Protein AF-A0A2X2XQV3-F1 (afdb_monomer_lite)

InterPro domains:
  IPR018385 C4-dicarboxylate anaerobic carrier-like [PF03606] (1-112)

Sequence (114 aa):
MVRLGYDSITTVLVTYIATQIGFASSWMNPFCVVVAQGIAGVPVLSGSSLRIVVWFVSTLIGLLFTLTYAARVKKNPHLSRVHESDRYFREKQDEIAQRPFTAGDWLVLIVLTG

Foldseek 3Di:
DLVVQFFVVLVCLVVVLCVVLCVVLPLQPCPPQVVVCVVVVHDRSVVSVVSVVSSVVSVVVSVVVSVVNRVVCSVPVVVDPCSVVSVVVVVCVVVVPDDPDDVVNVVVVVVVPD

Organism: Citrobacter koseri (NCBI:txid545)

pLDDT: mean 85.96, std 8.27, range [61.5, 96.69]

Radius of gyration: 21.37 Å; chains: 1; bounding box: 48×17×59 Å

Structure (mmCIF, N/CA/C/O backbone):
data_AF-A0A2X2XQV3-F1
#
_entry.id   AF-A0A2X2XQV3-F1
#
loop_
_atom_site.group_PDB
_atom_site.id
_atom_site.type_symbol
_atom_site.label_atom_id
_atom_site.label_alt_id
_atom_site.label_comp_id
_atom_site.label_asym_id
_atom_site.label_entity_id
_atom_site.label_seq_id
_atom_site.pdbx_PDB_ins_code
_atom_site.Cartn_x
_atom_site.Cartn_y
_atom_site.Cartn_z
_atom_site.occupancy
_atom_site.B_iso_or_equiv
_atom_site.auth_seq_id
_atom_site.auth_comp_id
_atom_site.auth_asym_id
_atom_site.auth_atom_id
_atom_site.pdbx_PDB_model_num
ATOM 1 N N . MET A 1 1 ? 3.718 0.224 -14.206 1.00 73.31 1 MET A N 1
ATOM 2 C CA . MET A 1 1 ? 4.934 0.814 -13.596 1.00 73.31 1 MET A CA 1
ATOM 3 C C . MET A 1 1 ? 6.128 0.793 -14.541 1.00 73.31 1 MET A C 1
ATOM 5 O O . MET A 1 1 ? 6.772 1.825 -14.664 1.00 73.31 1 MET A O 1
ATOM 9 N N . VAL A 1 2 ? 6.374 -0.314 -15.258 1.00 75.44 2 VAL A N 1
ATOM 10 C CA . VAL A 1 2 ? 7.483 -0.442 -16.229 1.00 75.44 2 VAL A CA 1
ATOM 11 C C . VAL A 1 2 ? 7.499 0.676 -17.287 1.00 75.44 2 V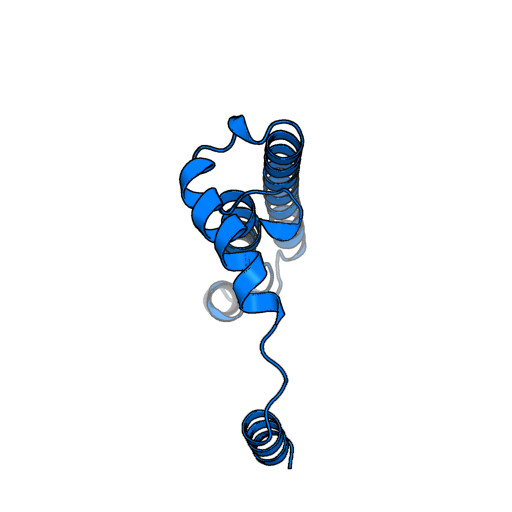AL A C 1
ATOM 13 O O . VAL A 1 2 ? 8.529 1.316 -17.484 1.00 75.44 2 VAL A O 1
ATOM 16 N N . ARG A 1 3 ? 6.328 1.033 -17.843 1.00 73.00 3 ARG A N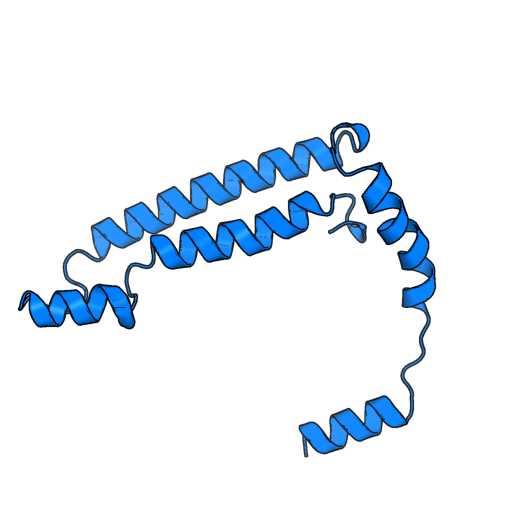 1
ATOM 17 C CA . ARG A 1 3 ? 6.126 2.200 -18.735 1.00 73.00 3 ARG A CA 1
ATOM 18 C C . ARG A 1 3 ? 6.584 3.546 -18.166 1.00 73.00 3 ARG A C 1
ATOM 20 O O . ARG A 1 3 ? 6.983 4.429 -18.911 1.00 73.00 3 ARG A O 1
ATOM 27 N N . LEU A 1 4 ? 6.484 3.719 -16.851 1.00 77.69 4 LEU A N 1
ATOM 28 C CA . LEU A 1 4 ? 6.790 4.973 -16.155 1.00 77.69 4 LEU A CA 1
ATOM 29 C C . LEU A 1 4 ? 8.270 5.056 -15.731 1.00 77.69 4 LEU A C 1
ATOM 31 O O . LEU A 1 4 ? 8.655 5.986 -15.022 1.00 77.69 4 LEU A O 1
ATOM 35 N N . GLY A 1 5 ? 9.092 4.079 -16.137 1.00 75.75 5 GLY A N 1
ATOM 36 C CA . GLY A 1 5 ? 10.509 3.990 -15.781 1.00 75.75 5 GLY A CA 1
ATOM 37 C C . GLY A 1 5 ? 10.786 3.332 -14.425 1.00 75.75 5 GLY A C 1
ATOM 38 O O . GLY A 1 5 ? 11.933 3.318 -13.988 1.00 75.75 5 GLY A O 1
ATOM 39 N N . TYR A 1 6 ? 9.763 2.784 -13.766 1.00 83.25 6 TYR A N 1
ATOM 40 C CA . TYR A 1 6 ? 9.912 1.964 -12.557 1.00 83.25 6 TYR A CA 1
ATOM 41 C C . TYR A 1 6 ? 10.041 0.479 -12.923 1.00 83.25 6 TYR A C 1
ATOM 43 O O . TYR A 1 6 ? 9.927 0.117 -14.091 1.00 83.25 6 TYR A O 1
ATOM 51 N N . ASP A 1 7 ? 10.270 -0.391 -11.945 1.00 86.31 7 ASP A N 1
ATOM 52 C CA . ASP A 1 7 ? 10.335 -1.840 -12.155 1.00 86.31 7 ASP A CA 1
ATOM 53 C C . ASP A 1 7 ? 9.047 -2.569 -11.735 1.00 86.31 7 ASP A C 1
ATOM 55 O O . ASP A 1 7 ? 8.129 -1.997 -11.129 1.00 86.31 7 ASP A O 1
ATOM 59 N N . SER A 1 8 ? 8.959 -3.856 -12.067 1.00 85.88 8 SER A N 1
ATOM 60 C CA . SER A 1 8 ? 7.838 -4.707 -11.657 1.00 85.88 8 SER A CA 1
ATOM 61 C C . SER A 1 8 ? 7.754 -4.856 -10.137 1.00 85.88 8 SER A C 1
ATOM 63 O O . SER A 1 8 ? 6.646 -4.889 -9.603 1.00 85.88 8 SER A O 1
ATOM 65 N N . ILE A 1 9 ? 8.888 -4.842 -9.421 1.00 87.62 9 ILE A N 1
ATOM 66 C CA . ILE A 1 9 ? 8.904 -4.865 -7.949 1.00 87.62 9 ILE A CA 1
ATOM 67 C C . ILE A 1 9 ? 8.162 -3.653 -7.388 1.00 87.62 9 ILE A C 1
ATOM 69 O O . ILE A 1 9 ? 7.325 -3.819 -6.508 1.00 87.62 9 ILE A O 1
ATOM 73 N N . THR A 1 10 ? 8.381 -2.452 -7.928 1.00 89.62 10 THR A N 1
ATOM 74 C CA . THR A 1 10 ? 7.638 -1.251 -7.519 1.00 89.62 10 THR A CA 1
ATOM 75 C C . THR A 1 10 ? 6.126 -1.446 -7.675 1.00 89.62 10 THR A C 1
ATOM 77 O O . THR A 1 10 ? 5.364 -1.010 -6.815 1.00 89.62 10 THR A O 1
ATOM 80 N N . THR A 1 11 ? 5.676 -2.148 -8.723 1.00 88.56 11 THR A N 1
ATOM 81 C CA . THR A 1 11 ? 4.249 -2.500 -8.892 1.00 88.56 11 THR A CA 1
ATOM 82 C C . THR A 1 11 ? 3.747 -3.337 -7.727 1.00 88.56 11 THR A C 1
ATOM 84 O O . THR A 1 11 ? 2.745 -2.984 -7.111 1.00 88.56 11 THR A O 1
ATOM 87 N N . VAL A 1 12 ? 4.469 -4.414 -7.412 1.00 90.50 12 VAL A N 1
ATOM 88 C CA . VAL A 1 12 ? 4.109 -5.336 -6.331 1.00 90.50 12 VAL A CA 1
ATOM 89 C C . VAL A 1 12 ? 4.136 -4.623 -4.986 1.00 90.50 12 VAL A C 1
ATOM 91 O O . VAL A 1 12 ? 3.218 -4.801 -4.196 1.00 90.50 12 VAL A O 1
ATOM 94 N N . LEU A 1 13 ? 5.140 -3.783 -4.727 1.00 91.25 13 LEU A N 1
ATOM 95 C CA . LEU A 1 13 ? 5.232 -3.015 -3.488 1.00 91.25 13 LEU A CA 1
ATOM 96 C C . LEU A 1 13 ? 4.007 -2.118 -3.310 1.00 91.25 13 LEU A C 1
ATOM 98 O O . LEU A 1 13 ? 3.374 -2.176 -2.262 1.00 91.25 13 LEU A O 1
ATOM 102 N N . VAL A 1 14 ? 3.618 -1.359 -4.338 1.00 91.19 14 VAL A N 1
ATOM 103 C CA . VAL A 1 14 ? 2.461 -0.456 -4.255 1.00 91.19 14 VAL A CA 1
ATOM 104 C C . VAL A 1 14 ? 1.164 -1.214 -3.966 1.00 91.19 14 VAL A C 1
ATOM 106 O O . VAL A 1 14 ? 0.395 -0.779 -3.115 1.00 91.19 14 VAL A O 1
ATOM 109 N N . THR A 1 15 ? 0.910 -2.346 -4.625 1.00 92.38 15 THR A N 1
ATOM 110 C CA . THR A 1 15 ? -0.349 -3.087 -4.438 1.00 92.38 15 THR A CA 1
ATOM 111 C C . THR A 1 15 ? -0.345 -3.934 -3.167 1.00 92.38 15 THR A C 1
ATOM 113 O O . THR A 1 15 ? -1.316 -3.939 -2.410 1.00 92.38 15 THR A O 1
ATOM 116 N N . TYR A 1 16 ? 0.748 -4.653 -2.912 1.00 92.62 16 TYR A N 1
ATOM 117 C CA . TYR A 1 16 ? 0.838 -5.626 -1.828 1.00 92.62 16 TYR A CA 1
ATOM 118 C C . TYR A 1 16 ? 1.030 -4.948 -0.474 1.00 92.62 16 TYR A C 1
ATOM 120 O O . TYR A 1 16 ? 0.284 -5.245 0.454 1.00 92.62 16 TYR A O 1
ATOM 128 N N . ILE A 1 17 ? 1.961 -3.992 -0.350 1.00 92.69 17 ILE A N 1
ATOM 129 C CA . ILE A 1 17 ? 2.175 -3.286 0.924 1.00 92.69 17 ILE A CA 1
ATOM 130 C C . ILE A 1 17 ? 0.910 -2.530 1.324 1.00 92.69 17 ILE A C 1
ATOM 132 O O . ILE A 1 17 ? 0.501 -2.615 2.481 1.00 92.69 17 ILE A O 1
ATOM 136 N N . ALA A 1 18 ? 0.254 -1.850 0.378 1.00 91.25 18 ALA A N 1
ATOM 137 C CA . ALA A 1 18 ? -0.997 -1.150 0.655 1.00 91.25 18 ALA A CA 1
ATOM 138 C C . ALA A 1 18 ? -2.080 -2.103 1.183 1.00 91.25 18 ALA A C 1
ATOM 140 O O . ALA A 1 18 ? -2.713 -1.810 2.198 1.00 91.25 18 ALA A O 1
ATOM 141 N N . THR A 1 19 ? -2.248 -3.266 0.546 1.00 91.75 19 THR A N 1
ATOM 142 C CA . THR A 1 19 ? -3.246 -4.265 0.958 1.00 91.75 19 THR A CA 1
ATOM 143 C C . THR A 1 19 ? -2.931 -4.839 2.340 1.00 91.75 19 THR A C 1
ATOM 145 O O . THR A 1 19 ? -3.801 -4.865 3.209 1.00 91.75 19 THR A O 1
ATOM 148 N N . GLN A 1 20 ? -1.680 -5.242 2.579 1.00 93.56 20 GLN A N 1
ATOM 149 C CA . GLN A 1 20 ? -1.278 -5.861 3.843 1.00 93.56 20 GLN A CA 1
ATOM 150 C C . GLN A 1 20 ? -1.362 -4.882 5.017 1.00 93.56 20 GLN A C 1
ATOM 152 O O . GLN A 1 20 ? -1.894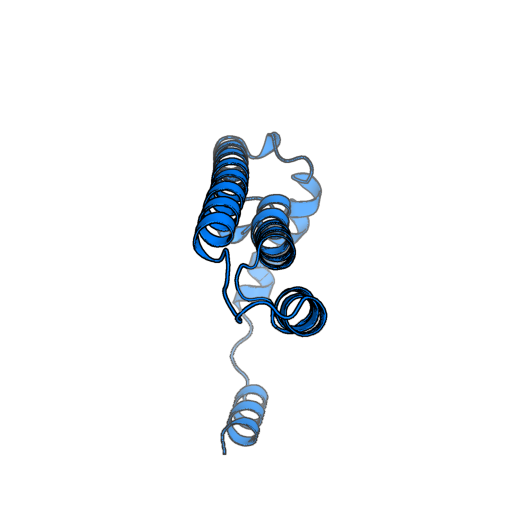 -5.232 6.070 1.00 93.56 20 GLN A O 1
ATOM 157 N N . ILE A 1 21 ? -0.883 -3.646 4.841 1.00 93.00 21 ILE A N 1
ATOM 158 C CA . ILE A 1 21 ? -0.973 -2.613 5.880 1.00 93.00 21 ILE A CA 1
ATOM 159 C C . ILE A 1 21 ? -2.433 -2.249 6.137 1.00 93.00 21 ILE A C 1
ATOM 161 O O . ILE A 1 21 ? -2.844 -2.177 7.297 1.00 93.00 21 ILE A O 1
ATOM 165 N N . GLY A 1 22 ? -3.226 -2.059 5.078 1.00 89.75 22 GLY A N 1
ATOM 166 C CA . GLY A 1 22 ? -4.647 -1.744 5.190 1.00 89.75 22 GLY A CA 1
ATOM 167 C C . GLY A 1 22 ? -5.412 -2.815 5.962 1.00 89.75 22 GLY A C 1
ATOM 168 O O . GLY A 1 22 ? -6.160 -2.489 6.879 1.00 89.75 22 GLY A O 1
ATOM 169 N N . PHE A 1 23 ? -5.172 -4.091 5.660 1.00 88.56 23 PHE A N 1
ATOM 170 C CA . PHE A 1 23 ? -5.814 -5.200 6.361 1.00 88.56 23 PHE A CA 1
ATOM 171 C C . PHE A 1 23 ? -5.373 -5.302 7.828 1.00 88.56 23 PHE A C 1
ATOM 173 O O . PHE A 1 23 ? -6.218 -5.419 8.716 1.00 88.56 23 PHE A O 1
ATOM 180 N N . ALA A 1 24 ? -4.065 -5.209 8.093 1.00 89.00 24 ALA A N 1
ATOM 181 C CA . ALA A 1 24 ? -3.505 -5.381 9.432 1.00 89.00 24 ALA A CA 1
ATOM 182 C C . ALA A 1 24 ? -3.848 -4.233 10.394 1.00 89.00 24 ALA A C 1
ATOM 184 O O . ALA A 1 24 ? -4.042 -4.463 11.585 1.00 89.00 24 ALA A O 1
ATOM 185 N N . SER A 1 25 ? -3.913 -2.998 9.892 1.00 89.88 25 SER A N 1
ATOM 186 C CA . SER A 1 25 ? -4.075 -1.799 10.726 1.00 89.88 25 SER A CA 1
ATOM 187 C C . SER A 1 25 ? -5.455 -1.142 10.628 1.00 89.88 25 SER A C 1
ATOM 189 O O . SER A 1 25 ? -5.673 -0.097 11.236 1.00 89.88 25 SER A O 1
ATOM 191 N N . SER A 1 26 ? -6.409 -1.739 9.902 1.00 87.00 26 SER A N 1
ATOM 192 C CA . SER A 1 26 ? -7.756 -1.176 9.744 1.00 87.00 26 SER A CA 1
ATOM 193 C C . SER A 1 26 ? -8.434 -0.912 11.093 1.00 87.00 26 SER A C 1
ATOM 195 O O . SER A 1 26 ? -8.726 -1.820 11.874 1.00 87.00 26 SER A O 1
ATOM 197 N N . TRP A 1 27 ? -8.732 0.363 11.347 1.00 85.69 27 TRP A N 1
ATOM 198 C CA . TRP A 1 27 ? -9.319 0.837 12.601 1.00 85.69 27 TRP A CA 1
ATOM 199 C C . TRP A 1 27 ? -10.817 0.526 12.742 1.00 85.69 27 TRP A C 1
ATOM 201 O O . TRP A 1 27 ? -11.349 0.583 13.852 1.00 85.69 27 TRP A O 1
ATOM 211 N N . MET A 1 28 ? -11.473 0.165 11.635 1.00 86.12 28 MET A N 1
ATOM 212 C CA . MET A 1 28 ? -12.915 -0.091 11.520 1.00 86.12 28 MET A CA 1
ATOM 213 C C . MET A 1 28 ? -13.223 -1.440 10.844 1.00 86.12 28 MET A C 1
ATOM 215 O O . MET A 1 28 ? -14.257 -1.598 10.207 1.00 86.12 28 MET A O 1
ATOM 219 N N . ASN A 1 29 ? -12.332 -2.428 10.975 1.00 89.50 29 ASN A N 1
ATOM 220 C CA . ASN A 1 29 ? -12.528 -3.763 10.405 1.00 89.50 29 ASN A CA 1
ATOM 221 C C . ASN A 1 29 ? -13.784 -4.453 11.000 1.00 89.50 29 ASN A C 1
ATOM 223 O O . ASN A 1 29 ? -13.763 -4.830 12.177 1.00 89.50 29 ASN A O 1
ATOM 227 N N . PRO A 1 30 ? -14.865 -4.668 10.222 1.00 86.06 30 PRO A N 1
ATOM 228 C CA . PRO A 1 30 ? -16.112 -5.213 10.755 1.00 86.06 30 PRO A CA 1
ATOM 229 C C . PRO A 1 30 ? -16.005 -6.698 11.116 1.00 86.06 30 PRO A C 1
ATOM 231 O O . PRO A 1 30 ? -16.760 -7.171 11.957 1.00 86.06 30 PRO A O 1
ATOM 234 N N . PHE A 1 31 ? -15.061 -7.427 10.518 1.00 87.56 31 PHE A N 1
ATOM 235 C CA . PHE A 1 31 ? -14.910 -8.869 10.701 1.00 87.56 31 PHE A CA 1
ATOM 236 C C . PHE A 1 31 ? -14.078 -9.210 11.932 1.00 87.56 31 PHE A C 1
ATOM 238 O O . PHE A 1 31 ? -14.428 -10.106 12.690 1.00 87.56 31 PHE A O 1
ATOM 245 N N . CYS A 1 32 ? -12.982 -8.482 12.141 1.00 86.19 32 CYS A N 1
ATOM 246 C CA . CYS A 1 32 ? -12.081 -8.749 13.257 1.00 86.19 32 CYS A CA 1
ATOM 247 C C . CYS A 1 32 ? -12.407 -7.858 14.458 1.00 86.19 32 CYS A C 1
ATOM 249 O O . CYS A 1 32 ? -12.599 -8.336 15.572 1.00 86.19 32 CYS A O 1
ATOM 251 N N . VAL A 1 33 ? -12.461 -6.543 14.237 1.00 88.69 33 VAL A N 1
ATOM 252 C CA . VAL A 1 33 ? -12.485 -5.556 15.321 1.00 88.69 33 VAL A CA 1
ATOM 253 C C . VAL A 1 33 ? -13.882 -5.415 15.910 1.00 88.69 33 VAL A C 1
ATOM 255 O O . VAL A 1 33 ? -14.029 -5.489 17.127 1.00 88.69 33 VAL A O 1
ATOM 258 N N . VAL A 1 34 ? -14.904 -5.236 15.072 1.00 89.00 34 VAL A N 1
ATOM 259 C CA . VAL A 1 34 ? -16.280 -5.033 15.557 1.00 89.00 34 VAL A CA 1
ATOM 260 C C . VAL A 1 34 ? -16.820 -6.297 16.231 1.00 89.00 34 VAL A C 1
ATOM 262 O O . VAL A 1 34 ? -17.422 -6.203 17.298 1.00 89.00 34 VAL A O 1
ATOM 265 N N . VAL A 1 35 ? -16.531 -7.483 15.681 1.00 91.56 35 VAL A N 1
ATOM 266 C CA . VAL A 1 35 ? -16.884 -8.768 16.312 1.00 91.56 35 VAL A CA 1
ATOM 267 C C . VAL A 1 35 ? -16.218 -8.912 17.684 1.00 91.56 35 VAL A C 1
ATOM 269 O O . VAL A 1 35 ? -16.898 -9.209 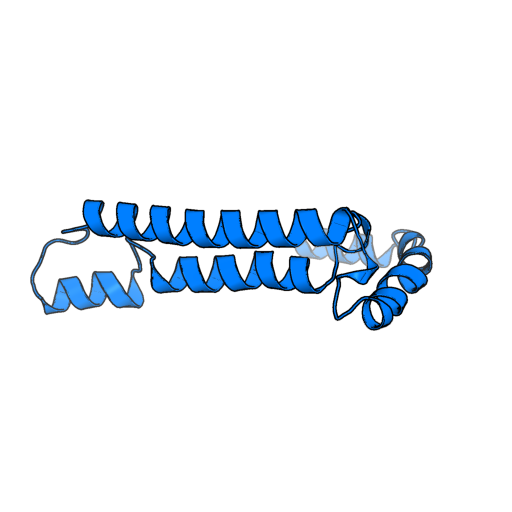18.664 1.00 91.56 35 VAL A O 1
ATOM 272 N N . ALA A 1 36 ? -14.914 -8.634 17.791 1.00 90.44 36 ALA A N 1
ATOM 273 C CA . ALA A 1 36 ? -14.206 -8.687 19.070 1.00 90.44 36 ALA A CA 1
ATOM 274 C C . ALA A 1 36 ? -14.747 -7.667 20.089 1.00 90.44 36 ALA A C 1
ATOM 276 O O . ALA A 1 36 ? -14.841 -7.981 21.272 1.00 90.44 36 ALA A O 1
ATOM 277 N N . GLN A 1 37 ? -15.140 -6.466 19.646 1.00 90.88 37 GLN A N 1
ATOM 278 C CA . GLN A 1 37 ? -15.775 -5.459 20.506 1.00 90.88 37 GLN A CA 1
ATOM 279 C C . GLN A 1 37 ? -17.138 -5.929 21.029 1.00 90.88 37 GLN A C 1
ATOM 281 O O . GLN A 1 37 ? -17.421 -5.744 22.211 1.00 90.88 37 GLN A O 1
ATOM 286 N N . GLY A 1 38 ? -17.929 -6.594 20.180 1.00 89.94 38 GLY A N 1
ATOM 287 C CA . GLY A 1 38 ? -19.188 -7.225 20.578 1.00 89.94 38 GLY A CA 1
ATOM 288 C C . GLY A 1 38 ? -18.995 -8.306 21.644 1.00 89.94 38 GLY A C 1
ATOM 289 O O . GLY A 1 38 ? -19.735 -8.331 22.621 1.00 89.94 38 GLY A O 1
ATOM 290 N N . ILE A 1 39 ? -17.958 -9.141 21.509 1.00 92.81 39 ILE A N 1
ATOM 291 C CA . ILE A 1 39 ? -17.608 -10.172 22.505 1.00 92.81 39 ILE A CA 1
ATOM 292 C C . ILE A 1 39 ? -17.110 -9.540 23.814 1.00 92.81 39 ILE A C 1
ATOM 294 O O . ILE A 1 39 ? -17.472 -9.989 24.897 1.00 92.81 39 ILE A O 1
ATOM 298 N N . ALA A 1 40 ? -16.293 -8.489 23.729 1.00 92.38 40 ALA A N 1
ATOM 299 C CA . ALA A 1 40 ? -15.732 -7.799 24.890 1.00 92.38 40 ALA A CA 1
ATOM 300 C C . ALA A 1 40 ? -16.727 -6.855 25.597 1.00 92.38 40 ALA A C 1
ATOM 302 O O . ALA A 1 40 ? -16.380 -6.271 26.622 1.00 92.38 40 ALA A O 1
ATOM 303 N N . GLY A 1 41 ? -17.934 -6.666 25.053 1.00 91.44 41 GLY A N 1
ATOM 304 C CA . GLY A 1 41 ? -18.954 -5.779 25.621 1.00 91.44 41 GLY A CA 1
ATOM 305 C C . GLY A 1 41 ? -18.580 -4.292 25.600 1.00 91.44 41 GLY A C 1
ATOM 306 O O . GLY A 1 41 ? -19.145 -3.509 26.362 1.00 91.44 41 GLY A O 1
ATOM 307 N N . VAL A 1 42 ? -17.625 -3.887 24.757 1.00 92.31 42 VAL A N 1
ATOM 308 C CA . VAL A 1 42 ? -17.199 -2.484 24.632 1.00 92.31 42 VAL A CA 1
ATOM 309 C C . VAL A 1 42 ? -17.917 -1.798 23.466 1.00 92.31 42 VAL A C 1
ATOM 311 O O . VAL A 1 42 ? -18.236 -2.458 22.475 1.00 92.31 42 VAL A O 1
ATOM 314 N N . PRO A 1 43 ? -18.138 -0.469 23.522 1.00 88.81 43 PRO A N 1
ATOM 315 C CA . PRO A 1 43 ? -18.754 0.255 22.417 1.00 88.81 43 PRO A CA 1
ATOM 316 C C . PRO A 1 43 ? -17.997 0.055 21.100 1.00 88.81 43 PRO A C 1
ATOM 318 O O . PRO A 1 43 ? -16.759 0.057 21.063 1.00 88.81 43 PRO A O 1
ATOM 321 N N . VAL A 1 44 ? -18.745 -0.061 20.001 1.00 86.50 44 VAL A N 1
ATOM 322 C CA . VAL A 1 44 ? -18.177 -0.056 18.648 1.00 86.50 44 VAL A CA 1
ATOM 323 C C . VAL A 1 44 ? -17.333 1.208 18.476 1.00 86.50 44 VAL A C 1
ATOM 325 O O . VAL A 1 44 ? -17.693 2.269 18.982 1.00 86.50 44 VAL A O 1
ATOM 328 N N . LEU A 1 45 ? -16.187 1.091 17.796 1.00 84.00 45 LEU A N 1
ATOM 329 C CA . LEU A 1 45 ? -15.218 2.183 17.603 1.00 84.00 45 LEU A CA 1
ATOM 330 C C . LEU A 1 45 ? -14.520 2.690 18.880 1.00 84.00 45 LEU A C 1
ATOM 332 O O . LEU A 1 45 ? -13.742 3.644 18.790 1.00 84.00 45 LEU A O 1
ATOM 336 N N . SER A 1 46 ? -14.685 2.048 20.046 1.00 86.31 46 SER A N 1
ATOM 337 C CA . SER A 1 46 ? -13.844 2.390 21.203 1.00 86.31 46 SER A CA 1
ATOM 338 C C . SER A 1 46 ? -12.356 2.154 20.882 1.00 86.31 46 SER A C 1
ATOM 340 O O . SER A 1 46 ? -11.988 1.174 20.225 1.00 86.31 46 SER A O 1
ATOM 342 N N . GLY A 1 47 ? -11.498 3.103 21.272 1.00 87.19 47 GLY A N 1
ATOM 343 C CA . GLY A 1 47 ? -10.065 3.078 20.949 1.00 87.19 47 GLY A CA 1
ATOM 344 C C . GLY A 1 47 ? -9.719 3.375 19.480 1.00 87.19 47 GLY A C 1
ATOM 345 O O . GLY A 1 47 ? -8.585 3.136 19.063 1.00 87.19 47 GLY A O 1
ATOM 346 N N . SER A 1 48 ? -10.663 3.896 18.686 1.00 89.06 48 SER A N 1
ATOM 347 C CA . SER A 1 48 ? -10.445 4.253 17.275 1.00 89.06 48 SER A CA 1
ATOM 348 C C . SER A 1 48 ? -9.304 5.250 17.073 1.00 89.06 48 SER A C 1
ATOM 350 O O . SER A 1 48 ? -8.535 5.084 16.134 1.00 89.06 48 SER A O 1
ATOM 352 N N . SER A 1 49 ? -9.132 6.227 17.968 1.00 90.50 49 SER A N 1
ATOM 353 C CA . SER A 1 49 ? -8.056 7.224 17.892 1.00 90.50 49 SER A CA 1
ATOM 354 C C . SER A 1 49 ? -6.665 6.584 17.839 1.00 90.50 49 SER A C 1
ATOM 356 O O . SER A 1 49 ? -5.887 6.879 16.935 1.00 90.50 49 SER A O 1
ATOM 358 N N . LEU A 1 50 ? -6.371 5.646 18.744 1.00 92.00 50 LEU A N 1
ATOM 359 C CA . LEU A 1 50 ? -5.104 4.912 18.753 1.00 92.00 50 LEU A CA 1
ATOM 360 C C . LEU A 1 50 ? -4.933 4.082 17.477 1.00 92.00 50 LEU A C 1
ATOM 362 O O . LEU A 1 50 ? -3.859 4.082 16.880 1.00 92.00 50 LEU A O 1
ATOM 366 N N . ARG A 1 51 ? -5.994 3.408 17.022 1.00 92.12 51 ARG A N 1
ATOM 367 C CA . ARG A 1 51 ? -5.946 2.601 15.794 1.00 92.12 51 ARG A CA 1
ATOM 368 C C . ARG A 1 51 ? -5.710 3.454 14.549 1.00 92.12 51 ARG A C 1
ATOM 370 O O . ARG A 1 51 ? -4.936 3.047 13.694 1.00 92.12 51 ARG A O 1
ATOM 377 N N . ILE A 1 52 ? -6.321 4.635 14.465 1.00 94.06 52 ILE A N 1
ATOM 378 C CA . ILE A 1 52 ? -6.104 5.595 13.375 1.00 94.06 52 ILE A CA 1
ATOM 379 C C . ILE A 1 52 ? -4.645 6.054 13.362 1.00 94.06 52 ILE A C 1
ATOM 381 O O . ILE A 1 52 ? -4.035 6.089 12.297 1.00 94.06 52 ILE A O 1
ATOM 385 N N . VAL A 1 53 ? -4.059 6.346 14.528 1.00 95.62 53 VAL A N 1
ATOM 386 C CA . VAL A 1 53 ? -2.636 6.707 14.625 1.00 95.62 53 VAL A CA 1
ATOM 387 C C . VAL A 1 53 ? -1.748 5.555 14.149 1.00 95.62 53 VAL A C 1
ATOM 389 O O . VAL A 1 53 ? -0.861 5.771 13.327 1.00 95.62 53 VAL A O 1
ATOM 392 N N . VAL A 1 54 ? -2.007 4.322 14.595 1.00 94.38 54 VAL A N 1
ATOM 393 C CA . VAL A 1 54 ? -1.246 3.135 14.166 1.00 94.38 54 VAL A CA 1
ATOM 394 C C . VAL A 1 54 ? -1.385 2.892 12.661 1.00 94.38 54 VAL A C 1
ATOM 396 O O . VAL A 1 54 ? -0.382 2.651 11.987 1.00 94.38 54 VAL A O 1
ATOM 399 N N . TRP A 1 55 ? -2.599 2.992 12.120 1.00 94.06 55 TRP A N 1
ATOM 400 C CA . TRP A 1 55 ? -2.869 2.898 10.685 1.00 94.06 55 TRP A CA 1
ATOM 401 C C . TRP A 1 55 ? -2.099 3.954 9.896 1.00 94.06 55 TRP A C 1
ATOM 403 O O . TRP A 1 55 ? -1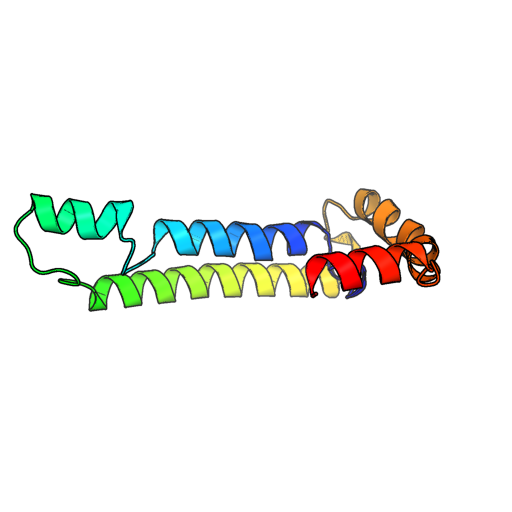.429 3.628 8.913 1.00 94.06 55 TRP A O 1
ATOM 413 N N . PHE A 1 56 ? -2.137 5.204 10.355 1.00 95.62 56 PHE A N 1
ATOM 414 C CA . PHE A 1 56 ? -1.462 6.318 9.704 1.00 95.62 56 PHE A CA 1
ATOM 415 C C . PHE A 1 56 ? 0.059 6.136 9.707 1.00 95.62 56 PHE A C 1
ATOM 417 O O . PHE A 1 56 ? 0.688 6.234 8.656 1.00 95.62 56 PHE A O 1
ATOM 424 N N . VAL A 1 57 ? 0.652 5.800 10.857 1.00 96.44 57 VAL A N 1
ATOM 425 C CA . VAL A 1 57 ? 2.100 5.565 10.983 1.00 96.44 57 VAL A CA 1
ATOM 426 C C . VAL A 1 57 ? 2.538 4.380 10.126 1.00 96.44 57 VAL A C 1
ATOM 428 O O . VAL A 1 57 ? 3.515 4.488 9.388 1.00 96.44 57 VAL A O 1
ATOM 431 N N . SER A 1 58 ? 1.794 3.271 10.160 1.00 94.75 58 SER A N 1
ATOM 432 C CA . SER A 1 58 ? 2.100 2.088 9.347 1.00 94.75 58 SER A CA 1
ATOM 433 C C . SER A 1 58 ? 2.054 2.425 7.857 1.00 94.75 58 SER A C 1
ATOM 435 O O . SER A 1 58 ? 2.996 2.130 7.121 1.00 94.75 58 SER A O 1
ATOM 437 N N . THR A 1 59 ? 0.998 3.117 7.422 1.00 94.75 59 THR A N 1
ATOM 438 C CA . THR A 1 59 ? 0.828 3.559 6.032 1.00 94.75 59 THR A CA 1
ATOM 439 C C . THR A 1 59 ? 1.950 4.500 5.607 1.00 94.75 59 THR A C 1
ATOM 441 O O . THR A 1 59 ? 2.502 4.336 4.521 1.00 94.75 59 THR A O 1
ATOM 444 N N . LEU A 1 60 ? 2.344 5.441 6.468 1.00 96.69 60 LEU A N 1
ATOM 445 C CA . LEU A 1 60 ? 3.429 6.376 6.193 1.00 96.69 60 LEU A CA 1
ATOM 446 C C . LEU A 1 60 ? 4.773 5.655 6.028 1.00 96.69 60 LEU A C 1
ATOM 448 O O . LEU A 1 60 ? 5.511 5.952 5.092 1.00 96.69 60 LEU A O 1
ATOM 452 N N . ILE A 1 61 ? 5.076 4.673 6.880 1.00 96.00 61 ILE A N 1
ATOM 453 C CA . ILE A 1 61 ? 6.293 3.855 6.762 1.00 96.00 61 ILE A CA 1
ATOM 454 C C . ILE A 1 61 ? 6.295 3.090 5.433 1.00 96.00 61 ILE A C 1
ATOM 456 O O . ILE A 1 61 ? 7.279 3.151 4.692 1.00 96.00 61 ILE A O 1
ATOM 460 N N . GLY A 1 62 ? 5.190 2.414 5.097 1.00 94.50 62 GLY A N 1
ATOM 461 C CA . GLY A 1 62 ? 5.054 1.680 3.836 1.00 94.50 62 GLY A CA 1
ATOM 462 C C . GLY A 1 62 ? 5.175 2.584 2.606 1.00 94.50 62 GLY A C 1
ATOM 463 O O . GLY A 1 62 ? 5.846 2.230 1.632 1.00 94.50 62 GLY A O 1
ATOM 464 N N . LEU A 1 63 ? 4.590 3.781 2.673 1.00 94.94 63 LEU A N 1
ATOM 465 C CA . LEU A 1 63 ? 4.674 4.799 1.631 1.00 94.94 63 LEU A CA 1
ATOM 466 C C . LEU A 1 63 ? 6.114 5.284 1.437 1.00 94.94 63 LEU A C 1
ATOM 468 O O . LEU A 1 63 ? 6.623 5.246 0.319 1.00 94.94 63 LEU A O 1
ATOM 472 N N . LEU A 1 64 ? 6.789 5.703 2.510 1.00 96.12 64 LEU A N 1
ATOM 473 C CA . LEU A 1 64 ? 8.168 6.197 2.449 1.00 96.12 64 LEU A CA 1
ATOM 474 C C . LEU A 1 64 ? 9.129 5.116 1.944 1.00 96.12 64 LEU A C 1
ATOM 476 O O . LEU A 1 64 ? 9.976 5.386 1.090 1.00 96.12 64 LEU A O 1
ATOM 480 N N . PHE A 1 65 ? 8.972 3.877 2.410 1.00 94.31 65 PHE A N 1
ATOM 481 C CA . PHE A 1 65 ? 9.746 2.741 1.916 1.00 94.31 65 PHE A CA 1
ATOM 482 C C . PHE A 1 65 ? 9.539 2.524 0.410 1.00 94.31 65 PHE A C 1
ATOM 484 O O . PHE A 1 65 ? 10.502 2.428 -0.352 1.00 94.31 65 PHE A O 1
ATOM 491 N N . THR A 1 66 ? 8.285 2.519 -0.043 1.00 93.44 66 THR A N 1
ATOM 492 C CA . THR A 1 66 ? 7.958 2.298 -1.457 1.00 93.44 66 THR A CA 1
ATOM 493 C C . THR A 1 66 ? 8.476 3.435 -2.337 1.00 93.44 66 THR A C 1
ATOM 495 O O . THR A 1 66 ? 9.082 3.180 -3.375 1.00 93.44 66 THR A O 1
ATOM 498 N N . LEU A 1 67 ? 8.308 4.692 -1.913 1.00 93.06 67 LEU A N 1
ATOM 499 C CA . LEU A 1 67 ? 8.780 5.864 -2.654 1.00 93.06 67 LEU A CA 1
ATOM 500 C C . LEU A 1 67 ? 10.305 5.917 -2.744 1.00 93.06 67 LEU A C 1
ATOM 502 O O . LEU A 1 67 ? 10.847 6.196 -3.812 1.00 93.06 67 LEU A O 1
ATOM 506 N N . THR A 1 68 ? 11.011 5.629 -1.649 1.00 92.50 68 THR A N 1
ATOM 507 C CA . THR A 1 68 ? 12.482 5.608 -1.650 1.00 92.50 68 THR A CA 1
ATOM 508 C C . THR A 1 68 ? 13.027 4.502 -2.547 1.00 92.50 68 THR A C 1
ATOM 510 O O . THR A 1 68 ? 13.972 4.747 -3.301 1.00 92.50 68 THR A O 1
ATOM 513 N N . TYR A 1 69 ? 12.415 3.316 -2.532 1.00 91.19 69 TYR A N 1
ATOM 514 C CA . TYR A 1 69 ? 12.753 2.238 -3.457 1.00 91.19 69 TYR A CA 1
ATOM 515 C C . TYR A 1 69 ? 12.504 2.643 -4.915 1.00 91.19 69 TYR A C 1
ATOM 517 O O . TYR A 1 69 ? 13.422 2.608 -5.737 1.00 91.19 69 TYR A O 1
ATOM 525 N N . ALA A 1 70 ? 11.291 3.111 -5.215 1.00 89.12 70 ALA A N 1
ATOM 526 C CA . ALA A 1 70 ? 10.883 3.512 -6.554 1.00 89.12 70 ALA A CA 1
ATOM 527 C C . ALA A 1 70 ? 11.787 4.622 -7.118 1.00 89.12 70 ALA A C 1
ATOM 529 O O . ALA A 1 70 ? 12.203 4.562 -8.275 1.00 89.12 70 ALA A O 1
ATOM 530 N N . ALA A 1 71 ? 12.152 5.617 -6.301 1.00 90.19 71 ALA A N 1
ATOM 531 C CA . ALA A 1 71 ? 13.057 6.696 -6.694 1.00 90.19 71 ALA A CA 1
ATOM 532 C C . ALA A 1 71 ? 14.479 6.193 -7.001 1.00 90.19 71 ALA A C 1
ATOM 534 O O . ALA A 1 71 ? 15.094 6.645 -7.969 1.00 90.19 71 ALA A O 1
ATOM 535 N N . ARG A 1 72 ? 14.999 5.239 -6.214 1.00 87.69 72 ARG A N 1
ATOM 536 C CA . ARG A 1 72 ? 16.318 4.628 -6.455 1.00 87.69 72 ARG A CA 1
ATOM 537 C C . ARG A 1 72 ? 16.344 3.846 -7.766 1.00 87.69 72 ARG A C 1
ATOM 539 O O . ARG A 1 72 ? 17.270 4.035 -8.552 1.00 87.69 72 ARG A O 1
ATOM 546 N N . VAL A 1 73 ? 15.323 3.026 -8.016 1.00 87.50 73 VAL A N 1
ATOM 547 C CA . VAL A 1 73 ? 15.205 2.241 -9.255 1.00 87.50 73 VAL A CA 1
ATOM 548 C C . VAL A 1 73 ? 15.032 3.147 -10.472 1.00 87.50 73 VAL A C 1
ATOM 550 O O . VAL A 1 73 ? 15.688 2.933 -11.487 1.00 87.50 73 VAL A O 1
ATOM 553 N N . LYS A 1 74 ? 14.212 4.199 -10.363 1.00 85.06 74 LYS A N 1
ATOM 554 C CA . LYS A 1 74 ? 14.026 5.168 -11.451 1.00 85.06 74 LYS A CA 1
ATOM 555 C C . LYS A 1 74 ? 15.320 5.903 -11.805 1.00 85.06 74 LYS A C 1
ATOM 557 O O . LYS A 1 74 ? 15.555 6.176 -12.976 1.00 85.06 74 LYS A O 1
ATOM 562 N N . LYS A 1 75 ? 16.153 6.234 -10.809 1.00 86.81 75 LYS A N 1
ATOM 563 C CA . LYS A 1 75 ? 17.442 6.909 -11.031 1.00 86.81 75 LYS A CA 1
ATOM 564 C C . LYS A 1 75 ? 18.468 5.978 -11.678 1.00 86.81 75 LYS A C 1
ATOM 566 O O . LYS A 1 75 ? 19.146 6.396 -12.605 1.00 86.81 75 LYS A O 1
ATOM 571 N N . ASN A 1 76 ? 18.567 4.738 -11.199 1.00 84.44 76 ASN A N 1
ATOM 572 C CA . ASN A 1 76 ? 19.512 3.741 -11.698 1.00 84.44 76 ASN A CA 1
ATOM 573 C C . ASN A 1 76 ? 18.785 2.406 -11.948 1.00 84.44 76 ASN A C 1
ATOM 575 O O . ASN A 1 76 ? 18.704 1.577 -11.037 1.00 84.44 76 ASN A O 1
ATOM 579 N N . PRO A 1 77 ? 18.311 2.150 -13.182 1.00 79.12 77 PRO A N 1
ATOM 580 C CA . PRO A 1 77 ? 17.563 0.937 -13.522 1.00 79.12 77 PRO A CA 1
ATOM 581 C C . PRO A 1 77 ? 18.321 -0.375 -13.271 1.00 79.12 77 PRO A C 1
ATOM 583 O O . PRO A 1 77 ? 17.687 -1.400 -13.029 1.00 79.12 77 PRO A O 1
ATOM 586 N N . HIS A 1 78 ? 19.659 -0.347 -13.281 1.00 76.81 78 HIS A N 1
ATOM 587 C CA . HIS A 1 78 ? 20.519 -1.497 -12.959 1.00 76.81 78 HIS A CA 1
ATOM 588 C C . HIS A 1 78 ? 20.479 -1.912 -11.482 1.00 76.81 78 HIS A C 1
ATOM 590 O O . HIS A 1 78 ? 20.902 -3.012 -11.145 1.00 76.81 78 HIS A O 1
ATOM 596 N N . LEU A 1 79 ? 19.969 -1.057 -10.587 1.00 77.56 79 LEU A N 1
ATOM 597 C CA . LEU A 1 79 ? 19.749 -1.430 -9.186 1.00 77.56 79 LEU A CA 1
ATOM 598 C C . LEU A 1 79 ? 18.533 -2.350 -9.014 1.00 77.56 79 LEU A C 1
ATOM 600 O O . LEU A 1 79 ? 18.361 -2.941 -7.945 1.00 7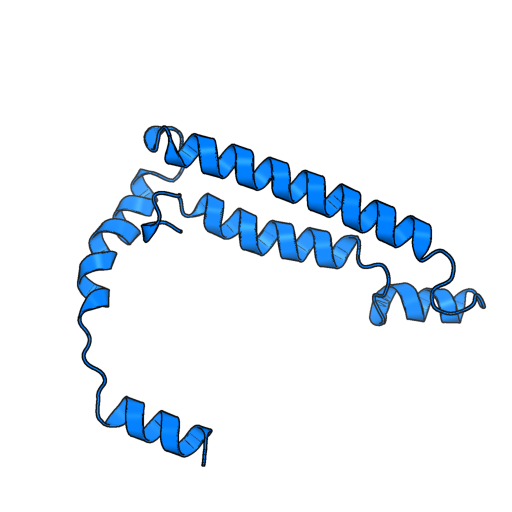7.56 79 LEU A O 1
ATOM 604 N N . SER A 1 80 ? 17.676 -2.464 -10.033 1.00 77.50 80 SER A N 1
ATOM 605 C CA . SER A 1 80 ? 16.552 -3.391 -9.990 1.00 77.50 80 SER A CA 1
ATOM 606 C C . SER A 1 80 ? 17.045 -4.828 -10.138 1.00 77.50 80 SER A C 1
ATOM 608 O O . SER A 1 80 ? 17.680 -5.189 -11.126 1.00 77.50 80 SER A O 1
ATOM 610 N N . ARG A 1 81 ? 16.687 -5.682 -9.175 1.00 77.62 81 ARG A N 1
ATOM 611 C CA . ARG A 1 81 ? 16.980 -7.125 -9.223 1.00 77.62 81 ARG A CA 1
ATOM 612 C C . ARG A 1 81 ? 16.215 -7.861 -10.324 1.00 77.62 81 ARG A C 1
ATOM 614 O O . ARG A 1 81 ? 16.546 -8.999 -10.624 1.00 77.62 81 ARG A O 1
ATOM 621 N N . VAL A 1 82 ? 15.195 -7.227 -10.901 1.00 81.94 82 VAL A N 1
ATOM 622 C CA . VAL A 1 82 ? 14.364 -7.783 -11.978 1.00 81.94 82 VAL A CA 1
ATOM 623 C C . VAL A 1 82 ? 14.608 -7.078 -13.310 1.00 81.94 82 VAL A C 1
ATOM 625 O O . VAL A 1 82 ? 13.777 -7.167 -14.203 1.00 81.94 82 VAL A O 1
ATOM 628 N N . HIS A 1 83 ? 15.741 -6.386 -13.470 1.00 76.19 83 HIS A N 1
ATOM 629 C CA . HIS A 1 83 ? 16.034 -5.612 -14.677 1.00 76.19 83 HIS A CA 1
ATOM 630 C C . HIS A 1 83 ? 15.894 -6.431 -15.974 1.00 76.19 83 HIS A C 1
ATOM 632 O O . HIS A 1 83 ? 15.274 -5.963 -16.928 1.00 76.19 83 HIS A O 1
ATOM 638 N N . GLU A 1 84 ? 16.416 -7.662 -15.996 1.00 76.38 84 GLU A N 1
ATOM 639 C CA . GLU A 1 84 ? 16.323 -8.549 -17.163 1.00 76.38 84 GLU A CA 1
ATOM 640 C C . GLU A 1 84 ? 14.908 -9.091 -17.382 1.00 76.38 84 GLU A C 1
ATOM 642 O O . GLU A 1 84 ? 14.400 -9.046 -18.500 1.00 76.38 84 GLU A O 1
ATOM 647 N N . SER A 1 85 ? 14.232 -9.531 -16.318 1.00 78.25 85 SER A N 1
ATOM 648 C CA . SER A 1 85 ? 12.842 -10.002 -16.392 1.00 78.25 85 SER A CA 1
ATOM 649 C C . SER A 1 85 ? 11.888 -8.899 -16.859 1.00 78.25 85 SER A C 1
ATOM 651 O O . SER A 1 85 ? 10.947 -9.153 -17.608 1.00 78.25 85 SER A O 1
ATOM 653 N N . ASP A 1 86 ? 12.159 -7.653 -16.473 1.00 81.31 86 ASP A N 1
ATOM 654 C CA . ASP A 1 86 ? 11.402 -6.482 -16.903 1.00 81.31 86 ASP A CA 1
ATOM 655 C C . ASP A 1 86 ? 11.642 -6.123 -18.370 1.00 81.31 86 ASP A C 1
ATOM 657 O O . ASP A 1 86 ? 10.820 -5.417 -18.955 1.00 81.31 86 ASP A O 1
ATOM 661 N N . ARG A 1 87 ? 12.728 -6.608 -18.990 1.00 77.69 87 ARG A N 1
ATOM 662 C CA . ARG A 1 87 ? 12.994 -6.390 -20.417 1.00 77.69 87 ARG A CA 1
ATOM 663 C C . ARG A 1 87 ? 11.895 -7.000 -21.281 1.00 77.69 87 ARG A C 1
ATOM 665 O O . ARG A 1 87 ? 11.414 -6.327 -22.184 1.00 77.69 87 ARG A O 1
ATOM 672 N N . TYR A 1 88 ? 11.403 -8.186 -20.914 1.00 79.12 88 TYR A N 1
ATOM 673 C CA . TYR A 1 88 ? 10.247 -8.815 -21.559 1.00 79.12 88 TYR A CA 1
ATOM 674 C C . TYR A 1 88 ? 9.024 -7.889 -21.569 1.00 79.12 88 TYR A C 1
ATOM 676 O O . TYR A 1 88 ? 8.395 -7.684 -22.603 1.00 79.12 88 TYR A O 1
ATOM 684 N N . PHE A 1 89 ? 8.706 -7.276 -20.424 1.00 75.88 89 PHE A N 1
ATOM 685 C CA . PHE A 1 89 ? 7.570 -6.361 -20.308 1.00 75.88 89 PHE A CA 1
ATOM 686 C C . PHE A 1 89 ? 7.787 -5.034 -21.048 1.00 75.88 89 PHE A C 1
ATOM 688 O O . PHE A 1 89 ? 6.805 -4.433 -21.479 1.00 75.88 89 PHE A O 1
ATOM 695 N N . ARG A 1 90 ? 9.040 -4.579 -21.205 1.00 74.94 90 ARG A N 1
ATOM 696 C CA . ARG A 1 90 ? 9.392 -3.395 -22.012 1.00 74.94 90 ARG A CA 1
ATOM 697 C C . ARG A 1 90 ? 9.284 -3.672 -23.509 1.00 74.94 90 ARG A C 1
ATOM 699 O O . ARG A 1 90 ? 8.755 -2.834 -24.219 1.00 74.94 90 ARG A O 1
ATOM 706 N N . GLU A 1 91 ? 9.744 -4.829 -23.976 1.00 76.75 91 GLU A N 1
ATOM 707 C CA . GLU A 1 91 ? 9.713 -5.212 -25.397 1.00 76.75 91 GLU A CA 1
ATOM 708 C C . GLU A 1 91 ? 8.277 -5.484 -25.871 1.00 76.75 91 GLU A C 1
ATOM 710 O O . GLU A 1 91 ? 7.838 -4.964 -26.894 1.00 76.75 91 GLU A O 1
ATOM 715 N N . LYS A 1 92 ? 7.482 -6.213 -25.078 1.00 73.75 92 LYS A N 1
ATOM 716 C CA . LYS A 1 92 ? 6.072 -6.507 -25.401 1.00 73.75 92 LYS A CA 1
ATOM 717 C C . LYS A 1 92 ? 5.141 -5.295 -25.299 1.00 73.75 92 LYS A C 1
ATOM 719 O O . LYS A 1 92 ? 3.968 -5.357 -25.667 1.00 73.75 92 LYS A O 1
ATOM 724 N N . GLN A 1 93 ? 5.644 -4.194 -24.750 1.00 68.56 93 GLN A N 1
ATOM 725 C CA . GLN A 1 93 ? 4.900 -2.960 -24.542 1.00 68.56 93 GLN A CA 1
ATOM 726 C C . GLN A 1 93 ? 4.434 -2.317 -25.850 1.00 68.56 93 GLN A C 1
ATOM 728 O O . GLN A 1 93 ? 3.371 -1.682 -25.865 1.00 68.56 93 GLN A O 1
ATOM 733 N N . ASP A 1 94 ? 5.238 -2.464 -26.902 1.00 63.91 94 ASP A N 1
ATOM 734 C CA . ASP A 1 94 ? 4.999 -1.850 -28.204 1.00 63.91 94 ASP A CA 1
ATOM 735 C C . ASP A 1 94 ? 3.988 -2.664 -29.029 1.00 63.91 94 ASP A C 1
ATOM 737 O O . ASP A 1 94 ? 3.185 -2.082 -29.753 1.00 63.91 94 ASP A O 1
ATOM 741 N N . GLU A 1 95 ? 3.909 -3.985 -28.820 1.00 64.50 95 GLU A N 1
ATOM 742 C CA . GLU A 1 95 ? 2.900 -4.853 -29.453 1.00 64.50 95 GLU A CA 1
ATOM 743 C C . GLU A 1 95 ? 1.474 -4.605 -28.932 1.00 64.50 95 GLU A C 1
ATOM 745 O O . GLU A 1 95 ? 0.509 -4.638 -29.695 1.00 64.50 95 GLU A O 1
ATOM 750 N N . ILE A 1 96 ? 1.308 -4.346 -27.629 1.00 63.47 96 ILE A N 1
ATOM 751 C CA . ILE A 1 96 ? -0.024 -4.187 -27.010 1.00 63.47 96 ILE A CA 1
ATOM 752 C C . ILE A 1 96 ? -0.646 -2.818 -27.344 1.00 63.47 96 ILE A C 1
ATOM 754 O O . ILE A 1 96 ? -1.865 -2.656 -27.290 1.00 63.47 96 ILE A O 1
ATOM 758 N N . ALA A 1 97 ? 0.164 -1.827 -27.724 1.00 61.84 97 ALA A N 1
ATOM 759 C CA . ALA A 1 97 ? -0.289 -0.456 -27.949 1.00 61.84 97 ALA A CA 1
ATOM 760 C C . ALA A 1 97 ? -1.197 -0.273 -29.184 1.00 61.84 97 ALA A C 1
ATOM 762 O O . ALA A 1 97 ? -1.771 0.803 -29.337 1.00 61.84 97 ALA A O 1
ATOM 763 N N . GLN A 1 98 ? -1.337 -1.283 -30.052 1.00 61.50 98 GLN A N 1
ATOM 764 C CA . GLN A 1 98 ? -1.981 -1.128 -31.363 1.00 61.50 98 GLN A CA 1
ATOM 765 C C . GLN A 1 98 ? -3.077 -2.151 -31.688 1.00 61.50 98 GLN A C 1
ATOM 767 O O . GLN A 1 98 ? -3.288 -2.469 -32.857 1.00 61.50 98 GLN A O 1
ATOM 772 N N . ARG A 1 99 ? -3.828 -2.660 -30.702 1.00 71.81 99 ARG A N 1
ATOM 773 C CA . ARG A 1 99 ? -5.091 -3.342 -31.035 1.00 71.81 99 ARG A CA 1
ATOM 774 C C . ARG A 1 99 ? -6.216 -2.314 -31.199 1.00 71.81 99 ARG A C 1
ATOM 776 O O . ARG A 1 99 ? -6.598 -1.705 -30.200 1.00 71.81 99 ARG A O 1
ATOM 783 N N . PRO A 1 100 ? -6.739 -2.090 -32.421 1.00 75.94 100 PRO A N 1
ATOM 784 C CA . PRO A 1 100 ? -7.909 -1.243 -32.600 1.00 75.94 100 PRO A CA 1
ATOM 785 C C . PRO A 1 100 ? -9.110 -1.861 -31.881 1.00 75.94 100 PRO A C 1
ATOM 787 O O . PRO A 1 100 ? -9.261 -3.082 -31.851 1.00 75.94 100 PRO A O 1
ATOM 790 N N . PHE A 1 101 ? -9.952 -1.004 -31.305 1.00 80.06 101 PHE A N 1
ATOM 791 C CA . PHE A 1 101 ? -11.209 -1.412 -30.681 1.00 80.06 101 PHE A CA 1
ATOM 792 C C . PHE A 1 101 ? -12.100 -2.074 -31.736 1.00 80.06 101 PHE A C 1
ATOM 794 O O . PHE A 1 101 ? -12.391 -1.476 -32.775 1.00 80.06 101 PHE A O 1
ATOM 801 N N . THR A 1 102 ? -12.509 -3.312 -31.490 1.00 87.50 102 THR A N 1
ATOM 802 C CA . THR A 1 102 ? -13.248 -4.118 -32.467 1.00 87.50 102 THR A CA 1
ATOM 803 C C . THR A 1 102 ? -14.754 -3.994 -32.235 1.00 87.50 102 THR A C 1
ATOM 805 O O . THR A 1 102 ? -15.205 -3.667 -31.138 1.00 87.50 102 THR A O 1
ATOM 808 N N . ALA A 1 103 ? -15.565 -4.328 -33.244 1.00 85.75 103 ALA A N 1
ATOM 809 C CA . ALA A 1 103 ? -17.026 -4.368 -33.103 1.00 85.75 103 ALA A CA 1
ATOM 810 C C . ALA A 1 103 ? -17.495 -5.310 -31.970 1.00 85.75 103 ALA A C 1
ATOM 812 O O . ALA A 1 103 ? -18.507 -5.044 -31.327 1.00 85.75 103 ALA A O 1
ATOM 813 N N . GLY A 1 104 ? -16.732 -6.374 -31.686 1.00 88.44 104 GLY A N 1
ATOM 814 C CA . GLY A 1 104 ? -16.985 -7.272 -30.555 1.00 88.44 104 GLY A CA 1
ATOM 815 C C . GLY A 1 104 ? -16.828 -6.594 -29.190 1.00 88.44 104 GLY A C 1
ATOM 816 O O . GLY A 1 104 ? -17.658 -6.815 -28.315 1.00 88.44 104 GLY A O 1
ATOM 817 N N . ASP A 1 105 ? -15.835 -5.715 -29.027 1.00 87.94 105 ASP A N 1
ATOM 818 C CA . ASP A 1 105 ? -15.623 -4.972 -27.776 1.00 87.94 105 ASP A CA 1
ATOM 819 C C . ASP A 1 105 ? -16.789 -4.003 -27.517 1.00 87.94 105 ASP A C 1
ATOM 821 O O . ASP A 1 105 ? -17.272 -3.874 -26.393 1.00 87.94 105 ASP A O 1
ATOM 825 N N . TRP A 1 106 ? -17.308 -3.384 -28.583 1.00 88.25 106 TRP A N 1
ATOM 826 C CA . TRP A 1 106 ? -18.513 -2.552 -28.539 1.00 88.25 106 TRP A CA 1
ATOM 827 C C . TRP A 1 106 ? -19.761 -3.337 -28.126 1.00 88.25 106 TRP A C 1
ATOM 829 O O . TRP A 1 106 ? -20.549 -2.865 -27.309 1.00 88.25 106 TRP A O 1
ATOM 839 N N . LEU A 1 107 ? -19.929 -4.546 -28.663 1.00 92.06 107 LEU A N 1
ATOM 840 C CA . LEU A 1 107 ? -21.072 -5.402 -28.355 1.00 92.06 107 LEU A CA 1
ATOM 841 C C . LEU A 1 107 ? -21.047 -5.852 -26.886 1.00 92.06 107 LEU A C 1
ATOM 843 O O . LEU A 1 107 ? -22.070 -5.793 -26.210 1.00 92.06 107 LEU A O 1
ATOM 847 N N . VAL A 1 108 ? -19.869 -6.208 -26.363 1.00 91.25 108 VAL A N 1
ATOM 848 C CA . VAL A 1 108 ? -19.682 -6.549 -24.942 1.00 91.25 108 VAL A CA 1
ATOM 849 C C . VAL A 1 108 ? -20.017 -5.365 -24.030 1.00 91.25 108 VAL A C 1
ATOM 851 O O . VAL A 1 108 ? -20.699 -5.548 -23.022 1.00 91.25 108 VAL A O 1
ATOM 854 N N . LEU A 1 109 ? -19.588 -4.149 -24.382 1.00 89.88 109 LEU A N 1
ATOM 855 C CA . LEU A 1 109 ? -19.886 -2.952 -23.590 1.00 89.88 109 LEU A CA 1
ATOM 856 C C . LEU A 1 109 ? -21.383 -2.626 -23.566 1.00 89.88 109 LEU A C 1
ATOM 858 O O . LEU A 1 109 ? -21.904 -2.289 -22.504 1.00 89.88 109 LEU A O 1
ATOM 862 N N . ILE A 1 110 ? -22.081 -2.766 -24.695 1.00 93.25 110 ILE A N 1
ATOM 863 C CA . ILE A 1 110 ? -23.530 -2.533 -24.766 1.00 93.25 110 ILE A CA 1
ATOM 864 C C . ILE A 1 110 ? -24.283 -3.554 -23.908 1.00 93.25 110 ILE A C 1
ATOM 866 O O . ILE A 1 110 ? -25.178 -3.168 -23.170 1.00 93.25 110 ILE A O 1
ATOM 870 N N . VAL A 1 111 ? -23.895 -4.831 -23.941 1.00 93.81 111 VAL A N 1
ATOM 871 C CA . VAL A 1 111 ? -24.552 -5.887 -23.145 1.00 93.81 111 VAL A CA 1
ATOM 872 C C . VAL A 1 111 ? -24.327 -5.720 -21.640 1.00 93.81 111 VAL A C 1
ATOM 874 O O . VAL A 1 111 ? -25.184 -6.089 -20.848 1.00 93.81 111 VAL A O 1
ATOM 877 N N . LEU A 1 112 ? -23.173 -5.199 -21.221 1.00 88.94 112 LEU A N 1
ATOM 878 C CA . LEU A 1 112 ? -22.876 -4.994 -19.799 1.00 88.94 112 LEU A CA 1
ATOM 879 C C . LEU A 1 112 ? -23.476 -3.702 -19.227 1.00 88.94 112 LEU A C 1
ATOM 881 O O . LEU A 1 112 ? -23.580 -3.586 -18.007 1.00 88.94 112 LEU A O 1
ATOM 885 N N . THR A 1 113 ? -23.808 -2.724 -20.075 1.00 87.62 113 THR A N 1
ATOM 886 C CA . THR A 1 113 ? -24.299 -1.403 -19.641 1.00 87.62 113 THR A CA 1
ATOM 887 C C . THR A 1 113 ? -25.758 -1.111 -20.000 1.00 87.62 113 THR A C 1
ATOM 889 O O . THR A 1 113 ? -26.309 -0.158 -19.450 1.00 87.62 113 THR A O 1
ATOM 892 N N . GLY A 1 114 ? -26.374 -1.901 -20.886 1.00 70.94 114 GLY A N 1
ATOM 893 C CA . GLY A 1 114 ? -27.804 -1.862 -21.216 1.00 70.94 114 GLY A CA 1
ATOM 894 C C . GLY A 1 114 ? -28.589 -2.932 -20.478 1.00 70.94 114 GLY A C 1
ATOM 895 O O . GLY A 1 114 ? -29.624 -2.570 -19.879 1.00 70.94 114 GLY A O 1
#

Secondary structure (DSSP, 8-state):
-GGGT--HHHHHIIIIIHHHHHHHH-TT-IIIIIHHHHHHTPPTTTTHHHHHHHHHHHHHHHHHHHHHHHHHHHH-GGG-TTHHHHHHHHHHHHHHTT-PPPHHHHHHHHHHH-